Protein AF-A0AAV8YDY8-F1 (afdb_monomer)

Nearest PDB structures (foldseek):
  2iu7-assembly1_J  TM=5.291E-01  e=6.005E+00  Escherichia coli
  8cll-assembly1_F  TM=3.045E-01  e=2.853E+00  Homo sapiens
  4v69-assembly1_BX  TM=2.790E-01  e=8.421E+00  Escherichia coli
  7a5g-assembly1_V3  TM=2.190E-01  e=4.581E+00  Homo sapiens

Organism: NCBI:txid1265417

Radius of gyration: 14.81 Å; Cα contacts (8 Å, |Δi|>4): 69; chains: 1; bounding box: 36×37×30 Å

InterPro domains:
  IPR006693 Partial AB-hydrolase lipase domain [PF04083] (3-61)
  IPR029058 Alpha/Beta hydrolase fold [G3DSA:3.40.50.1820] (1-80)
  IPR029058 Alpha/Beta hydrolase fold [SSF53474] (3-65)

Sequence (92 aa):
QSLVESHGYPFEAHEVVSESGHILRIHRIPHGMKRKRTNISKKPVVLFQHGLLSASDMWLFRGPDMDLREFKYIPYYKYNMTKVFNDTIEEI

pLDDT: mean 73.66, std 19.24, range [35.81, 95.25]

Mean predicted aligned error: 9.92 Å

Foldseek 3Di:
DDPQVVQQFDKDWDWDQDPVGDTDIDIDRQDDRPDDPPCSVPDDDDDDDDDPPDDPCVQAVVHCVPRVVVVVVPPPDDDPVVVVVVVVVVVD

Structure (mmCIF, N/CA/C/O backbone):
data_AF-A0AAV8YDY8-F1
#
_entry.id   AF-A0AAV8YDY8-F1
#
loop_
_atom_site.group_PDB
_atom_site.id
_atom_site.type_symbol
_atom_site.label_atom_id
_atom_site.label_alt_id
_atom_site.label_comp_id
_atom_site.label_asym_id
_atom_site.label_entity_id
_atom_site.label_seq_id
_atom_site.pdbx_PDB_ins_code
_atom_site.Cartn_x
_atom_site.Cartn_y
_atom_site.Cartn_z
_atom_site.occupancy
_atom_site.B_iso_or_equiv
_atom_site.auth_seq_id
_atom_site.auth_comp_id
_atom_site.auth_asym_id
_atom_site.auth_atom_id
_atom_site.pdbx_PDB_model_num
ATOM 1 N N . GLN A 1 1 ? -5.852 -8.804 -13.673 1.00 54.56 1 GLN A N 1
ATOM 2 C CA . GLN A 1 1 ? -4.402 -8.552 -13.580 1.00 54.56 1 GLN A CA 1
ATOM 3 C C . GLN A 1 1 ? -4.219 -7.125 -13.095 1.00 54.56 1 GLN A C 1
ATOM 5 O O . GLN A 1 1 ? -4.793 -6.226 -13.697 1.00 54.56 1 GLN A O 1
ATOM 10 N N . SER A 1 2 ? -3.554 -6.924 -11.960 1.00 75.69 2 SER A N 1
ATOM 11 C CA . SER A 1 2 ? -3.359 -5.597 -11.358 1.00 75.69 2 SER A CA 1
ATOM 12 C C . SER A 1 2 ? -2.159 -4.858 -11.968 1.00 75.69 2 SER A C 1
ATOM 14 O O . SER A 1 2 ? -1.244 -5.487 -12.504 1.00 75.69 2 SER A O 1
ATOM 16 N N . LEU A 1 3 ? -2.134 -3.524 -11.837 1.00 83.00 3 LEU A N 1
ATOM 17 C CA . LEU A 1 3 ? -1.003 -2.667 -12.234 1.00 83.00 3 LEU A CA 1
ATOM 18 C C . LEU A 1 3 ? 0.320 -3.116 -11.588 1.00 83.00 3 LEU A C 1
ATOM 20 O O . LEU A 1 3 ? 1.388 -2.986 -12.168 1.00 83.00 3 LEU A O 1
ATOM 24 N N . VAL A 1 4 ? 0.266 -3.659 -10.376 1.00 87.56 4 VAL A N 1
ATOM 25 C CA . VAL A 1 4 ? 1.447 -4.134 -9.643 1.00 87.56 4 VAL A CA 1
ATOM 26 C C . VAL A 1 4 ? 2.007 -5.409 -10.281 1.00 87.56 4 VAL A C 1
ATOM 28 O O . VAL A 1 4 ? 3.213 -5.525 -10.510 1.00 87.56 4 VAL A O 1
ATOM 31 N N . GLU A 1 5 ? 1.123 -6.349 -10.617 1.00 88.00 5 GLU A N 1
ATOM 32 C CA . GLU A 1 5 ? 1.496 -7.628 -11.227 1.00 88.00 5 GLU A CA 1
ATOM 33 C C . GLU A 1 5 ? 2.050 -7.448 -12.642 1.00 88.00 5 GLU A C 1
ATOM 35 O O . GLU A 1 5 ? 2.993 -8.147 -13.013 1.00 88.00 5 GLU A O 1
ATOM 40 N N . SER A 1 6 ? 1.525 -6.492 -13.422 1.00 87.38 6 SER A N 1
ATOM 41 C CA . SER A 1 6 ? 2.047 -6.198 -14.766 1.00 87.38 6 SER A CA 1
ATOM 42 C C . SER A 1 6 ? 3.500 -5.713 -14.744 1.00 87.38 6 SER A C 1
ATOM 44 O O . SER A 1 6 ? 4.219 -5.897 -15.720 1.00 87.38 6 SER A O 1
ATOM 46 N N . HIS A 1 7 ? 3.952 -5.145 -13.622 1.00 85.31 7 HIS A N 1
ATOM 47 C CA . HIS A 1 7 ? 5.335 -4.716 -13.404 1.00 85.31 7 HIS A CA 1
ATOM 48 C C . HIS A 1 7 ? 6.200 -5.774 -12.690 1.00 85.31 7 HIS A C 1
ATOM 50 O O . HIS A 1 7 ? 7.327 -5.485 -12.290 1.00 85.31 7 HIS A O 1
ATOM 56 N N . GLY A 1 8 ? 5.699 -7.002 -12.509 1.00 86.81 8 GLY A N 1
ATOM 57 C CA . GLY A 1 8 ? 6.464 -8.113 -11.930 1.00 86.81 8 GLY A CA 1
ATOM 58 C C . GLY A 1 8 ? 6.609 -8.072 -10.405 1.00 86.81 8 GLY A C 1
ATOM 59 O O . GLY A 1 8 ? 7.474 -8.754 -9.849 1.00 86.81 8 GLY A O 1
ATOM 60 N N . TYR A 1 9 ? 5.784 -7.285 -9.712 1.00 87.00 9 TYR A N 1
ATOM 61 C CA . TYR A 1 9 ? 5.726 -7.282 -8.253 1.00 87.00 9 TYR A CA 1
ATOM 62 C C . TYR A 1 9 ? 4.651 -8.259 -7.757 1.00 87.00 9 TYR A C 1
ATOM 64 O O . TYR A 1 9 ? 3.583 -8.356 -8.362 1.00 87.00 9 TYR A O 1
ATOM 72 N N . PRO A 1 10 ? 4.896 -8.977 -6.647 1.00 87.56 10 PRO A N 1
ATOM 73 C CA . PRO A 1 10 ? 3.845 -9.748 -5.997 1.00 87.56 10 PRO A CA 1
ATOM 74 C C . PRO A 1 10 ? 2.762 -8.807 -5.461 1.00 87.56 10 PRO A C 1
ATOM 76 O O . PRO A 1 10 ? 3.065 -7.728 -4.946 1.00 87.56 10 PRO A O 1
ATOM 79 N N . PHE A 1 11 ? 1.513 -9.251 -5.530 1.00 89.44 11 PHE A N 1
ATOM 80 C CA . PHE A 1 11 ? 0.358 -8.483 -5.092 1.00 89.44 11 PHE A CA 1
ATOM 81 C C . PHE A 1 11 ? -0.545 -9.348 -4.218 1.00 89.44 11 PHE A C 1
ATOM 83 O O . PHE A 1 11 ? -0.812 -10.507 -4.528 1.00 89.44 11 PHE A O 1
ATOM 90 N N . GLU A 1 12 ? -1.002 -8.776 -3.113 1.00 91.31 12 GLU A N 1
ATOM 91 C CA . GLU A 1 12 ? -1.989 -9.365 -2.219 1.00 91.31 12 GLU A CA 1
ATOM 92 C C . GLU A 1 12 ? -3.109 -8.340 -1.998 1.00 91.31 12 GLU A C 1
ATOM 94 O O . GLU A 1 12 ? -2.845 -7.143 -1.849 1.00 91.31 12 GLU A O 1
ATOM 99 N N . ALA A 1 13 ? -4.352 -8.809 -1.945 1.00 92.50 13 ALA A N 1
ATOM 100 C CA . ALA A 1 13 ? -5.502 -8.014 -1.540 1.00 92.50 13 ALA A CA 1
ATOM 101 C C . ALA A 1 13 ? -6.159 -8.687 -0.333 1.00 92.50 13 ALA A C 1
ATOM 103 O O . ALA A 1 13 ? -6.396 -9.893 -0.356 1.00 92.50 13 ALA A O 1
ATOM 104 N N . HIS A 1 14 ? -6.430 -7.904 0.705 1.00 92.94 14 HIS A N 1
ATOM 105 C CA . HIS A 1 14 ? -7.024 -8.357 1.959 1.00 92.94 14 HIS A CA 1
ATOM 106 C C . HIS A 1 14 ? -8.314 -7.585 2.201 1.00 92.94 14 HIS A C 1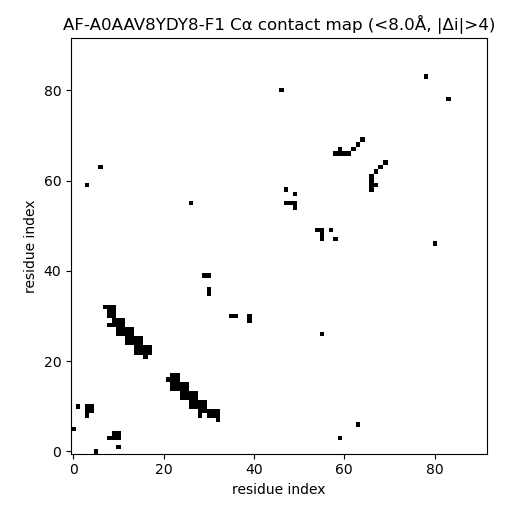
ATOM 108 O O . HIS A 1 14 ? -8.351 -6.376 1.981 1.00 92.94 14 HIS A O 1
ATOM 114 N N . GLU A 1 15 ? -9.354 -8.263 2.664 1.00 95.25 15 GLU A N 1
ATOM 115 C CA . GLU A 1 15 ? -10.584 -7.617 3.117 1.00 95.25 15 GLU A CA 1
ATOM 116 C C . GLU A 1 15 ? -10.580 -7.555 4.641 1.00 95.25 15 GLU A C 1
ATOM 118 O O . GLU A 1 15 ? -10.325 -8.552 5.317 1.00 95.25 15 GLU A O 1
ATOM 123 N N . VAL A 1 16 ? -10.823 -6.365 5.178 1.00 93.44 16 VAL A N 1
ATOM 124 C CA . VAL A 1 16 ? -10.878 -6.100 6.613 1.00 93.44 16 VAL A CA 1
ATOM 125 C C . VAL A 1 16 ? -12.220 -5.470 6.922 1.00 93.44 16 VAL A C 1
ATOM 127 O O . VAL A 1 16 ? -12.598 -4.474 6.311 1.00 93.44 16 VAL A O 1
ATOM 130 N N . VAL A 1 17 ? -12.936 -6.051 7.876 1.00 93.88 17 VAL A N 1
ATOM 131 C CA . VAL A 1 17 ? -14.206 -5.509 8.356 1.00 93.88 17 VAL A CA 1
ATOM 132 C C . VAL A 1 17 ? -13.910 -4.578 9.528 1.00 93.88 17 VAL A C 1
ATOM 134 O O . VAL A 1 17 ? -13.272 -4.992 10.496 1.00 93.88 17 VAL A O 1
ATOM 137 N N . SER A 1 18 ? -14.326 -3.315 9.427 1.00 90.88 18 SER A N 1
ATOM 138 C CA . SER A 1 18 ? -14.234 -2.364 10.535 1.00 90.88 18 SER A CA 1
ATOM 139 C C . SER A 1 18 ? -15.207 -2.740 11.651 1.00 90.88 18 SER A C 1
ATOM 141 O O . SER A 1 18 ? -16.186 -3.449 11.429 1.00 90.88 18 SER A O 1
ATOM 143 N N . GLU A 1 19 ? -14.993 -2.199 12.849 1.00 94.56 19 GLU A N 1
ATOM 144 C CA . GLU A 1 19 ? -15.923 -2.373 13.973 1.00 94.56 19 GLU A CA 1
ATOM 145 C C . GLU A 1 19 ? -17.354 -1.922 13.626 1.00 94.56 19 GLU A C 1
ATOM 147 O O . GLU A 1 19 ? -18.329 -2.550 14.022 1.00 94.56 19 GLU A O 1
ATOM 152 N N . SER A 1 20 ? -17.479 -0.880 12.800 1.00 92.19 20 SER A N 1
ATOM 153 C CA . SER A 1 20 ? -1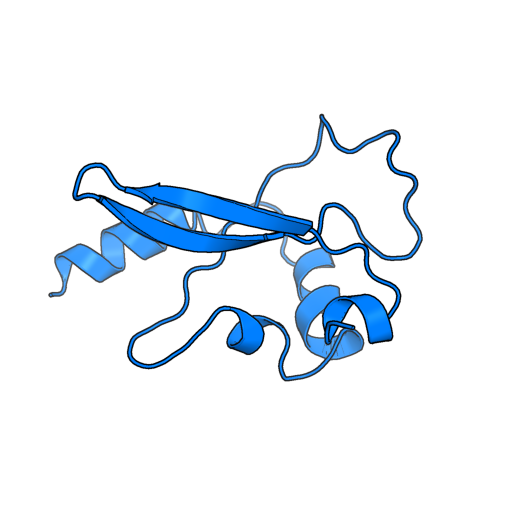8.755 -0.370 12.288 1.00 92.19 20 SER A CA 1
ATOM 154 C C . SER A 1 20 ? -19.337 -1.165 11.109 1.00 92.19 20 SER A C 1
ATOM 156 O O . SER A 1 20 ? -20.338 -0.744 10.534 1.00 92.19 20 SER A O 1
ATOM 158 N N . GLY A 1 21 ? -18.723 -2.284 10.716 1.00 92.00 21 GLY A N 1
ATOM 159 C CA . GLY A 1 21 ? -19.219 -3.174 9.662 1.00 92.00 21 GLY A CA 1
ATOM 160 C C . GLY A 1 21 ? -18.853 -2.773 8.229 1.00 92.00 21 GLY A C 1
ATOM 161 O O . GLY A 1 21 ? -19.379 -3.357 7.284 1.00 92.00 21 GLY A O 1
ATOM 162 N N . HIS A 1 22 ? -17.953 -1.806 8.030 1.00 91.88 22 HIS A N 1
ATOM 163 C CA . HIS A 1 22 ? -17.494 -1.431 6.691 1.00 91.88 22 HIS A CA 1
ATOM 164 C C . HIS A 1 22 ? -16.433 -2.412 6.191 1.00 91.88 22 HIS A C 1
ATOM 166 O O . HIS A 1 22 ? -15.494 -2.738 6.915 1.00 91.88 22 HIS A O 1
ATOM 172 N N . ILE A 1 23 ? -16.545 -2.845 4.935 1.00 95.12 23 ILE A N 1
ATOM 173 C CA . ILE A 1 23 ? -15.562 -3.729 4.300 1.00 95.12 23 ILE A CA 1
ATOM 174 C C . ILE A 1 23 ? -14.511 -2.871 3.593 1.00 95.12 23 ILE A C 1
ATOM 176 O O . ILE A 1 23 ? -14.790 -2.212 2.592 1.00 95.12 23 ILE A O 1
ATOM 180 N N . LEU A 1 24 ? -13.289 -2.890 4.117 1.00 92.31 24 LEU A N 1
ATOM 181 C CA . LEU A 1 24 ? -12.130 -2.205 3.562 1.00 92.31 24 LEU A CA 1
ATOM 182 C C . LEU A 1 24 ? -11.265 -3.198 2.792 1.00 92.31 24 LEU A C 1
ATOM 184 O O . LEU A 1 24 ? -10.871 -4.235 3.323 1.00 92.31 24 LEU A O 1
ATOM 188 N N . ARG A 1 25 ? -10.911 -2.859 1.552 1.00 93.06 25 ARG A N 1
ATOM 189 C CA . ARG A 1 25 ? -9.981 -3.657 0.747 1.00 93.06 25 ARG A CA 1
ATOM 190 C C . ARG A 1 25 ? -8.587 -3.043 0.791 1.00 93.06 25 ARG A C 1
ATOM 192 O O . ARG A 1 25 ? -8.365 -1.965 0.249 1.00 93.06 25 ARG A O 1
ATOM 199 N N . ILE A 1 26 ? -7.650 -3.750 1.409 1.00 93.75 26 ILE A N 1
ATOM 200 C CA . ILE A 1 26 ? -6.258 -3.338 1.589 1.00 93.75 26 ILE A CA 1
ATOM 201 C C . ILE A 1 26 ? -5.380 -4.033 0.552 1.00 93.75 26 ILE A C 1
ATOM 203 O O . ILE A 1 26 ? -5.434 -5.252 0.390 1.00 93.75 26 ILE A O 1
ATOM 207 N N . HIS A 1 27 ? -4.527 -3.266 -0.126 1.00 93.12 27 HIS A N 1
ATOM 208 C CA . HIS A 1 27 ? -3.556 -3.784 -1.090 1.00 93.12 27 HIS A CA 1
ATOM 209 C C . HIS A 1 27 ? -2.159 -3.845 -0.485 1.00 93.12 27 HIS A C 1
ATOM 211 O O . HIS A 1 27 ? -1.717 -2.907 0.176 1.00 93.12 27 HIS A O 1
ATOM 217 N N . ARG A 1 28 ? -1.442 -4.942 -0.733 1.00 90.25 28 ARG A N 1
ATOM 218 C CA . ARG A 1 28 ? -0.110 -5.180 -0.175 1.00 90.25 28 ARG A CA 1
ATOM 219 C C . ARG A 1 28 ? 0.858 -5.703 -1.230 1.00 90.25 28 ARG A C 1
ATOM 221 O O . ARG A 1 28 ? 0.561 -6.639 -1.964 1.00 90.25 28 ARG A O 1
ATOM 228 N N . ILE A 1 29 ? 2.064 -5.135 -1.227 1.00 89.38 29 ILE A N 1
ATOM 229 C CA . ILE A 1 29 ? 3.222 -5.623 -1.984 1.00 89.38 29 ILE A CA 1
ATOM 230 C C . ILE A 1 29 ? 4.189 -6.274 -0.981 1.00 89.38 29 ILE A C 1
ATOM 232 O O . ILE A 1 29 ? 4.930 -5.566 -0.294 1.00 89.38 29 ILE A O 1
ATOM 236 N N . PRO A 1 30 ? 4.202 -7.613 -0.829 1.00 85.50 30 PRO A N 1
ATOM 237 C CA . PRO A 1 30 ? 4.949 -8.285 0.242 1.00 85.50 30 PRO A CA 1
ATOM 238 C C . PRO A 1 30 ? 6.475 -8.172 0.104 1.00 85.50 30 PRO A C 1
ATOM 240 O O . PRO A 1 30 ? 7.220 -8.267 1.088 1.00 85.50 30 PRO A O 1
ATOM 243 N N . HIS A 1 31 ? 6.982 -8.021 -1.120 1.00 82.00 31 HIS A N 1
ATOM 244 C CA . HIS A 1 31 ? 8.401 -7.829 -1.392 1.00 82.00 31 HIS A CA 1
ATOM 245 C C . HIS A 1 31 ? 8.641 -7.247 -2.787 1.00 82.00 31 HIS A C 1
ATOM 247 O O . HIS A 1 31 ? 7.787 -7.314 -3.658 1.00 82.00 31 HIS A O 1
ATOM 253 N N . GLY A 1 32 ? 9.845 -6.715 -3.018 1.00 79.81 32 GLY A N 1
ATOM 254 C CA . GLY A 1 32 ? 10.258 -6.277 -4.352 1.00 79.81 32 GLY A CA 1
ATOM 255 C C . GLY A 1 32 ? 10.449 -7.437 -5.338 1.00 79.81 32 GLY A C 1
ATOM 256 O O . GLY A 1 32 ? 10.682 -8.578 -4.930 1.00 79.81 32 GLY A O 1
ATOM 257 N N . MET A 1 33 ? 10.431 -7.100 -6.628 1.00 79.94 33 MET A N 1
ATOM 258 C CA . MET A 1 33 ? 10.483 -7.996 -7.794 1.00 79.94 33 MET A CA 1
ATOM 259 C C . MET A 1 33 ? 11.556 -9.105 -7.731 1.00 79.94 33 MET A C 1
ATOM 261 O O . MET A 1 33 ? 11.270 -10.261 -8.014 1.00 79.94 33 MET A O 1
ATOM 265 N N . LYS A 1 34 ? 12.795 -8.799 -7.312 1.00 72.31 34 LYS A N 1
ATOM 266 C CA . LYS A 1 34 ? 13.923 -9.765 -7.317 1.00 72.31 34 LYS A CA 1
ATOM 267 C C . LYS A 1 34 ? 14.143 -10.522 -5.997 1.00 72.31 34 LYS A C 1
ATOM 269 O O . LYS A 1 34 ? 15.135 -11.236 -5.860 1.00 72.31 34 LYS A O 1
ATOM 274 N N . ARG A 1 35 ? 13.296 -10.336 -4.977 1.00 66.12 35 ARG A N 1
ATOM 275 C CA . ARG A 1 35 ? 13.519 -10.912 -3.634 1.00 66.12 35 ARG A CA 1
ATOM 276 C C . ARG A 1 35 ? 12.664 -12.164 -3.416 1.00 66.12 35 ARG A C 1
ATOM 278 O O . ARG A 1 35 ? 11.470 -12.142 -3.674 1.00 66.12 35 ARG A O 1
ATOM 285 N N . LYS A 1 36 ? 13.266 -13.238 -2.889 1.00 60.50 36 LYS A N 1
ATOM 286 C CA . LYS A 1 36 ? 12.555 -14.477 -2.513 1.00 60.50 36 LYS A CA 1
ATOM 287 C C . LYS A 1 36 ? 11.673 -14.258 -1.266 1.00 60.50 36 LYS A C 1
ATOM 289 O O . LYS A 1 36 ? 12.053 -13.494 -0.374 1.00 60.50 36 LYS A O 1
ATOM 294 N N . ARG A 1 37 ? 10.538 -14.976 -1.171 1.00 59.22 37 ARG A N 1
ATOM 295 C CA . ARG A 1 37 ? 9.580 -14.945 -0.031 1.00 59.22 37 ARG A CA 1
ATOM 296 C C . ARG A 1 37 ? 10.203 -15.295 1.334 1.00 59.22 37 ARG A C 1
ATOM 298 O O . ARG A 1 37 ? 9.600 -15.027 2.365 1.00 59.22 37 ARG A O 1
ATOM 305 N N . THR A 1 38 ? 11.409 -15.858 1.370 1.00 56.97 38 THR A N 1
ATOM 306 C CA . THR A 1 38 ? 12.027 -16.437 2.577 1.00 56.97 38 THR A CA 1
ATOM 307 C C . THR A 1 38 ? 12.396 -15.428 3.674 1.00 56.97 38 THR A C 1
ATOM 309 O O . THR A 1 38 ? 12.670 -15.840 4.792 1.00 56.97 38 THR A O 1
ATOM 312 N N . ASN A 1 39 ? 12.364 -14.117 3.396 1.00 57.56 39 ASN A N 1
ATOM 313 C CA . ASN A 1 39 ? 12.693 -13.050 4.357 1.00 57.56 39 ASN A CA 1
ATOM 314 C C . ASN A 1 39 ? 11.518 -12.090 4.645 1.00 57.56 39 ASN A C 1
ATOM 316 O O . ASN A 1 39 ? 11.742 -10.926 4.974 1.00 57.56 39 ASN A O 1
ATOM 320 N N . ILE A 1 40 ? 10.260 -12.514 4.463 1.00 60.81 40 ILE A N 1
ATOM 321 C CA . ILE A 1 40 ? 9.093 -11.628 4.660 1.00 60.81 40 ILE A CA 1
ATOM 322 C C . ILE A 1 40 ? 8.892 -11.247 6.139 1.00 60.81 40 ILE A C 1
ATOM 324 O O . ILE A 1 40 ? 8.534 -10.105 6.408 1.00 60.81 40 ILE A O 1
ATOM 328 N N . SER A 1 41 ? 9.173 -12.142 7.093 1.00 59.91 41 SER A N 1
ATOM 329 C CA . SER A 1 41 ? 8.838 -11.946 8.518 1.00 59.91 41 SER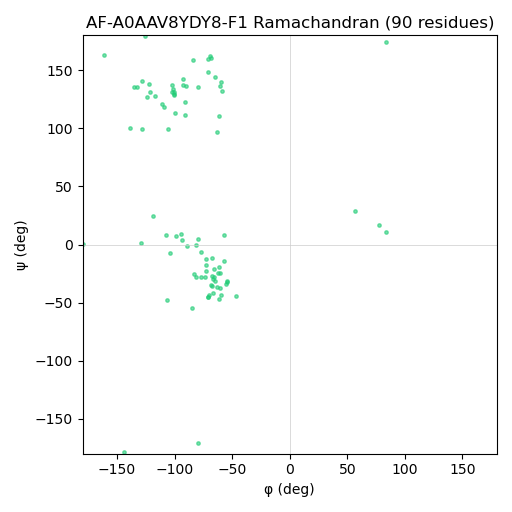 A CA 1
ATOM 330 C C . SER A 1 41 ? 9.694 -10.920 9.273 1.00 59.91 41 SER A C 1
ATOM 332 O O . SER A 1 41 ? 9.328 -10.529 10.373 1.00 59.91 41 SER A O 1
ATOM 334 N N . LYS A 1 42 ? 10.822 -10.468 8.708 1.00 68.12 42 LYS A N 1
ATOM 335 C CA . LYS A 1 42 ? 11.759 -9.538 9.372 1.00 68.12 42 LYS A CA 1
ATOM 336 C C . LYS A 1 42 ? 11.730 -8.116 8.806 1.00 68.12 42 LYS A C 1
ATOM 338 O O . LYS A 1 42 ? 12.616 -7.322 9.111 1.00 68.12 42 LYS A O 1
ATOM 343 N N . LYS A 1 43 ? 10.783 -7.799 7.920 1.00 70.38 43 LYS A N 1
ATOM 344 C CA . LYS A 1 43 ? 10.751 -6.491 7.257 1.00 70.38 43 LYS A CA 1
ATOM 345 C C . LYS A 1 43 ? 9.866 -5.511 8.018 1.00 70.38 43 LYS A C 1
ATOM 347 O O . LYS A 1 43 ? 8.761 -5.896 8.398 1.00 70.38 43 LYS A O 1
ATOM 352 N N . PRO A 1 44 ? 10.303 -4.252 8.175 1.00 78.75 44 PRO A N 1
ATOM 353 C CA . PRO A 1 44 ? 9.409 -3.206 8.636 1.00 78.75 44 PRO A CA 1
ATOM 354 C C . PRO A 1 44 ? 8.255 -3.062 7.641 1.00 78.75 44 PRO A C 1
ATOM 356 O O . PRO A 1 44 ? 8.449 -3.116 6.422 1.00 78.75 44 PRO A O 1
ATOM 359 N N . VAL A 1 45 ? 7.050 -2.928 8.180 1.00 81.94 45 VAL A N 1
ATOM 360 C CA . VAL A 1 45 ? 5.834 -2.694 7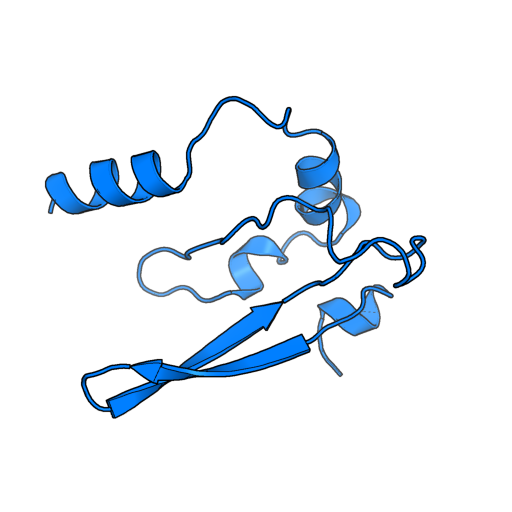.403 1.00 81.94 45 VAL A CA 1
ATOM 361 C C . VAL A 1 45 ? 5.647 -1.190 7.266 1.00 81.94 45 VAL A C 1
ATOM 363 O O . VAL A 1 45 ? 5.816 -0.454 8.234 1.00 81.94 45 VAL A O 1
ATOM 366 N N . VAL A 1 46 ? 5.297 -0.743 6.062 1.00 84.19 46 VAL A N 1
ATOM 367 C CA . VAL A 1 46 ? 4.938 0.648 5.781 1.00 84.19 46 VAL A CA 1
ATOM 368 C C . VAL A 1 46 ? 3.489 0.663 5.316 1.00 84.19 46 VAL A C 1
ATOM 370 O O . VAL A 1 46 ? 3.128 -0.098 4.417 1.00 84.19 46 VAL A O 1
ATOM 373 N N . LEU A 1 47 ? 2.671 1.501 5.950 1.00 87.50 47 LEU A N 1
ATOM 374 C CA . LEU A 1 47 ? 1.286 1.746 5.565 1.00 87.50 47 LEU A CA 1
ATOM 375 C C . LEU A 1 47 ? 1.211 3.078 4.818 1.00 87.50 47 LEU A C 1
ATOM 377 O O . LEU A 1 47 ? 1.733 4.085 5.294 1.00 87.50 47 LEU A O 1
ATOM 381 N N . PHE A 1 48 ? 0.544 3.071 3.670 1.00 88.50 48 PHE A N 1
ATOM 382 C CA . PHE A 1 48 ? 0.275 4.269 2.888 1.00 88.50 48 PHE A CA 1
ATOM 383 C C . PHE A 1 48 ? -1.217 4.576 2.934 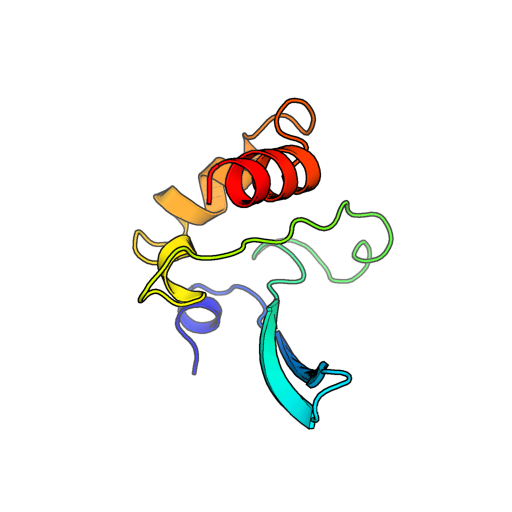1.00 88.50 48 PHE A C 1
ATOM 385 O O . PHE A 1 48 ? -2.030 3.756 2.510 1.00 88.50 48 PHE A O 1
ATOM 392 N N . GLN A 1 49 ? -1.560 5.758 3.436 1.00 90.12 49 GLN A N 1
ATOM 393 C CA . GLN A 1 49 ? -2.933 6.242 3.525 1.00 90.12 49 GLN A CA 1
ATOM 394 C C . GLN A 1 49 ? -3.115 7.374 2.520 1.00 90.12 49 GLN A C 1
ATOM 396 O O . GLN A 1 49 ? -2.431 8.389 2.606 1.00 90.12 49 GLN A O 1
ATOM 401 N N . HIS A 1 50 ? -4.010 7.194 1.552 1.00 87.12 50 HIS A N 1
ATOM 402 C CA . HIS A 1 50 ? -4.327 8.245 0.589 1.00 87.12 50 HIS A CA 1
ATOM 403 C C . HIS A 1 50 ? -5.114 9.390 1.250 1.00 87.12 50 HIS A C 1
ATOM 405 O O . HIS A 1 50 ? -5.749 9.201 2.290 1.00 87.12 50 HIS A O 1
ATOM 411 N N . GLY A 1 51 ? -5.091 10.566 0.617 1.00 85.19 51 GLY A N 1
ATOM 412 C CA . GLY A 1 51 ? -5.877 11.730 1.029 1.00 85.19 51 GLY A CA 1
ATOM 413 C C . GLY A 1 51 ? -7.341 11.671 0.579 1.00 85.19 51 GLY A C 1
ATOM 414 O O . GLY A 1 51 ? -7.820 10.656 0.064 1.00 85.19 51 GLY A O 1
ATOM 415 N N . LEU A 1 52 ? -8.050 12.784 0.763 1.00 89.56 52 LEU A N 1
ATOM 416 C CA . LEU A 1 52 ? -9.455 12.942 0.387 1.00 89.56 52 LEU A CA 1
ATOM 417 C C . LEU A 1 52 ? -9.666 12.727 -1.129 1.00 89.56 52 LEU A C 1
ATOM 419 O O . LEU A 1 52 ? -8.855 13.178 -1.934 1.00 89.56 52 LEU A O 1
ATOM 423 N N . LEU A 1 53 ? -10.755 12.043 -1.511 1.00 90.38 53 LEU A N 1
ATOM 424 C CA . LEU A 1 53 ? -11.117 11.711 -2.907 1.00 90.38 53 LEU A CA 1
ATOM 425 C C . LEU A 1 53 ? -10.047 10.921 -3.695 1.00 90.38 53 LEU A C 1
ATOM 427 O O . LEU A 1 53 ? -9.968 11.031 -4.917 1.00 90.38 53 LEU A O 1
ATOM 431 N N . SER A 1 54 ? -9.234 10.114 -3.012 1.00 89.94 54 SER A N 1
ATOM 432 C CA . SER A 1 54 ? -8.171 9.303 -3.622 1.00 89.94 54 SER A CA 1
ATOM 433 C C . SER A 1 54 ? -8.300 7.814 -3.260 1.00 89.94 54 SER A C 1
ATOM 435 O O . SER A 1 54 ? -9.235 7.417 -2.563 1.00 89.94 54 SER A O 1
ATOM 437 N N . ALA A 1 55 ? -7.386 6.985 -3.767 1.00 89.50 55 ALA A N 1
ATOM 438 C CA . ALA A 1 55 ? -7.315 5.549 -3.522 1.00 89.50 55 ALA A CA 1
ATOM 439 C C . ALA A 1 55 ? -5.852 5.061 -3.448 1.00 89.50 55 ALA A C 1
ATOM 441 O O . ALA A 1 55 ? -4.895 5.837 -3.503 1.00 89.50 55 ALA A O 1
ATOM 442 N N . SER A 1 56 ? -5.663 3.755 -3.250 1.00 88.94 56 SER A N 1
ATOM 443 C CA . SER A 1 56 ? -4.348 3.130 -3.041 1.00 88.94 56 SER A CA 1
ATOM 444 C C . SER A 1 56 ? -3.411 3.198 -4.256 1.00 88.94 56 SER A C 1
ATOM 446 O O . SER A 1 56 ? -2.195 3.090 -4.097 1.00 88.94 56 SER A O 1
ATOM 448 N N . ASP A 1 57 ? -3.949 3.394 -5.456 1.00 88.12 57 ASP A N 1
ATOM 449 C CA . ASP A 1 57 ? -3.214 3.506 -6.717 1.00 88.12 57 ASP A CA 1
ATOM 450 C C . ASP A 1 57 ? -2.449 4.829 -6.868 1.00 88.12 57 ASP A C 1
ATOM 452 O O . ASP A 1 57 ? -1.479 4.877 -7.627 1.00 88.12 57 ASP A O 1
ATOM 456 N N . MET A 1 58 ? -2.787 5.862 -6.086 1.00 88.50 58 MET A N 1
ATOM 457 C CA . MET A 1 58 ? -2.057 7.138 -6.053 1.00 88.50 58 MET A CA 1
ATOM 458 C C . MET A 1 58 ? -0.558 6.958 -5.766 1.00 88.50 58 MET A C 1
ATOM 460 O O . MET A 1 58 ? 0.269 7.709 -6.277 1.00 88.50 58 MET A O 1
ATOM 464 N N . TRP A 1 59 ? -0.194 5.932 -4.994 1.00 85.50 59 TRP A N 1
ATOM 465 C CA . TRP A 1 59 ? 1.197 5.618 -4.650 1.00 85.50 59 TRP A CA 1
ATOM 466 C C . TRP A 1 59 ? 1.946 4.836 -5.734 1.00 85.50 59 TRP A C 1
ATOM 468 O O . TRP A 1 59 ? 3.097 4.471 -5.519 1.00 85.50 59 TRP A O 1
ATOM 478 N N . LEU A 1 60 ? 1.291 4.510 -6.851 1.00 86.56 60 LEU A N 1
ATOM 479 C CA . LEU A 1 60 ? 1.822 3.659 -7.922 1.00 86.56 60 LEU A CA 1
ATOM 480 C C . LEU A 1 60 ? 1.677 4.292 -9.316 1.00 86.56 60 LEU A C 1
ATOM 482 O O . LEU A 1 60 ? 2.027 3.662 -10.318 1.00 86.56 60 LEU A O 1
ATOM 486 N N . PHE A 1 61 ? 1.140 5.510 -9.395 1.00 83.50 61 PHE A N 1
ATOM 487 C CA . PHE A 1 61 ? 0.728 6.146 -10.642 1.00 83.50 61 PHE A CA 1
ATOM 488 C C . PHE A 1 61 ? 1.891 6.448 -11.600 1.00 83.50 61 PHE A C 1
ATOM 490 O O . PHE A 1 61 ? 1.723 6.397 -12.816 1.00 83.50 61 PHE A O 1
ATOM 497 N N . ARG A 1 62 ? 3.089 6.736 -11.079 1.00 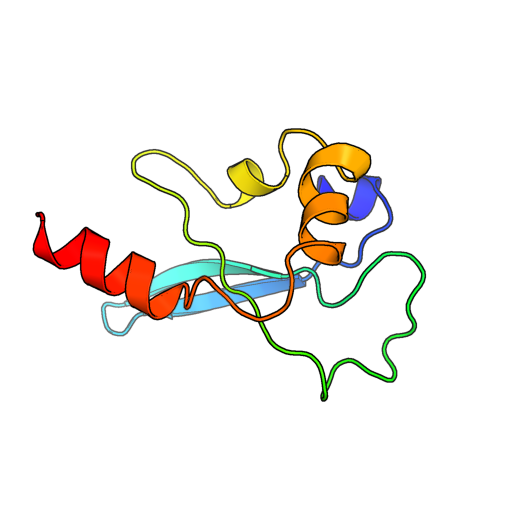83.12 62 ARG A N 1
ATOM 498 C CA . ARG A 1 62 ? 4.283 7.077 -11.876 1.00 83.12 62 ARG A CA 1
ATOM 499 C C . ARG A 1 62 ? 5.109 5.848 -12.263 1.00 83.12 62 ARG A C 1
ATOM 501 O O . ARG A 1 62 ? 6.124 5.981 -12.945 1.00 83.12 62 ARG A O 1
ATOM 508 N N . GLY A 1 63 ? 4.689 4.658 -11.839 1.00 83.25 63 GLY A N 1
ATOM 509 C CA . GLY A 1 63 ? 5.354 3.398 -12.150 1.00 83.25 63 GLY A CA 1
ATOM 510 C C . GLY A 1 63 ? 6.534 3.062 -11.225 1.00 83.25 63 GLY A C 1
ATOM 511 O O . GLY A 1 63 ? 6.927 3.844 -10.354 1.00 83.25 63 GLY A O 1
ATOM 512 N N . PRO A 1 64 ? 7.118 1.860 -11.385 1.00 81.81 64 PRO A N 1
ATOM 513 C CA . PRO A 1 64 ? 8.052 1.285 -10.417 1.00 81.81 64 PRO A CA 1
ATOM 514 C C . PRO A 1 64 ? 9.384 2.036 -10.296 1.00 81.81 64 PRO A C 1
ATOM 516 O O . PRO A 1 64 ? 9.979 2.034 -9.217 1.00 81.81 64 PRO A O 1
ATOM 519 N N . ASP A 1 65 ? 9.844 2.683 -11.368 1.00 82.31 65 ASP A N 1
ATOM 520 C CA . ASP A 1 65 ? 11.120 3.408 -11.384 1.00 82.31 65 ASP A CA 1
ATOM 521 C C . ASP A 1 65 ? 11.080 4.720 -10.598 1.00 82.31 65 ASP A C 1
ATOM 523 O O . ASP A 1 65 ? 12.128 5.174 -10.141 1.00 82.31 65 ASP A O 1
ATOM 527 N N . MET A 1 66 ? 9.884 5.285 -10.412 1.00 81.94 66 MET A N 1
ATOM 528 C CA . MET A 1 66 ? 9.658 6.544 -9.703 1.00 81.94 66 MET A CA 1
ATOM 529 C C . MET A 1 66 ? 9.031 6.316 -8.330 1.00 81.94 66 MET A C 1
ATOM 531 O O . MET A 1 66 ? 9.503 6.860 -7.343 1.00 81.94 66 MET A O 1
ATOM 535 N N . ASP A 1 67 ? 7.981 5.505 -8.226 1.00 81.94 67 ASP A N 1
ATOM 536 C CA . ASP A 1 67 ? 7.276 5.336 -6.953 1.00 81.94 67 ASP A CA 1
ATOM 537 C C . ASP A 1 67 ? 7.939 4.271 -6.074 1.00 81.94 67 ASP A C 1
ATOM 539 O O . ASP A 1 67 ? 8.347 4.531 -4.944 1.00 81.94 67 ASP A O 1
ATOM 543 N N . LEU A 1 68 ? 8.122 3.058 -6.604 1.00 74.88 68 LEU A N 1
ATOM 544 C CA . LEU A 1 68 ? 8.612 1.918 -5.818 1.00 74.88 68 LEU A CA 1
ATOM 545 C C . LEU A 1 68 ? 10.123 1.960 -5.562 1.00 74.88 68 LEU A C 1
ATOM 547 O O . LEU A 1 68 ? 10.601 1.410 -4.563 1.00 74.88 68 LEU A O 1
ATOM 551 N N . ARG A 1 69 ? 10.888 2.592 -6.458 1.00 68.62 69 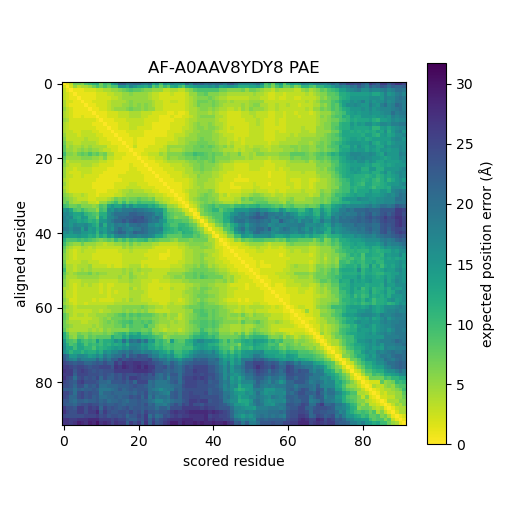ARG A N 1
ATOM 552 C CA . ARG A 1 69 ? 12.335 2.770 -6.309 1.00 68.62 69 ARG A CA 1
ATOM 553 C C . ARG A 1 69 ? 12.670 3.748 -5.191 1.00 68.62 69 ARG A C 1
ATOM 555 O O . ARG A 1 69 ? 13.560 3.436 -4.404 1.00 68.62 69 ARG A O 1
ATO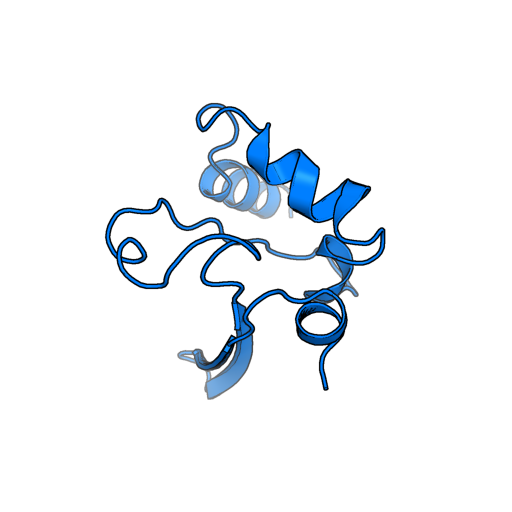M 562 N N . GLU A 1 70 ? 11.962 4.869 -5.085 1.00 60.66 70 GLU A N 1
ATOM 563 C CA . GLU A 1 70 ? 12.205 5.881 -4.050 1.00 60.66 70 GLU A CA 1
ATOM 564 C C . GLU A 1 70 ? 12.027 5.296 -2.643 1.00 60.66 70 GLU A C 1
ATOM 566 O O . GLU A 1 70 ? 12.864 5.522 -1.773 1.00 60.66 70 GLU A O 1
ATOM 571 N N . PHE A 1 71 ? 11.058 4.393 -2.437 1.00 63.75 71 PHE A N 1
ATOM 572 C CA . PHE A 1 71 ? 10.886 3.688 -1.156 1.00 63.75 71 PHE A CA 1
ATOM 573 C C . PHE A 1 71 ? 12.081 2.812 -0.745 1.00 63.75 71 PHE A C 1
ATOM 575 O O . PHE A 1 71 ? 12.226 2.481 0.430 1.00 63.75 71 PHE A O 1
ATOM 582 N N . LYS A 1 72 ? 12.971 2.436 -1.676 1.00 56.16 72 LYS A N 1
ATOM 583 C CA . LYS A 1 72 ? 14.243 1.770 -1.342 1.00 56.16 72 LYS A CA 1
ATOM 584 C C . LYS A 1 72 ? 15.255 2.741 -0.722 1.00 56.16 72 LYS A C 1
ATOM 586 O O . LYS A 1 72 ? 16.132 2.292 0.015 1.00 56.16 72 LYS A O 1
ATOM 591 N N . TYR A 1 73 ? 15.159 4.022 -1.067 1.00 51.59 73 TYR A N 1
ATOM 592 C CA . TYR A 1 73 ? 16.101 5.075 -0.700 1.00 51.59 73 TYR A CA 1
ATOM 593 C C . TYR A 1 73 ? 15.588 5.992 0.406 1.00 51.59 73 TYR A C 1
ATOM 595 O O . TYR A 1 73 ? 16.385 6.768 0.926 1.00 51.59 73 TYR A O 1
ATOM 603 N N . ILE A 1 74 ? 14.323 5.867 0.827 1.00 52.62 74 ILE A N 1
ATOM 604 C CA . ILE A 1 74 ? 13.866 6.478 2.075 1.00 52.62 74 ILE A CA 1
ATOM 605 C C . ILE A 1 74 ? 14.685 5.848 3.212 1.00 52.62 74 ILE A C 1
ATOM 607 O O . ILE A 1 74 ? 14.528 4.650 3.482 1.00 52.62 74 ILE A O 1
ATOM 611 N N . PRO A 1 75 ? 15.590 6.601 3.871 1.00 42.41 75 PRO A N 1
ATOM 612 C CA . PRO A 1 75 ? 16.271 6.085 5.042 1.00 42.41 75 PRO A CA 1
ATOM 613 C C . PRO A 1 75 ? 15.186 5.724 6.054 1.00 42.41 75 PRO A C 1
ATOM 615 O O . PRO A 1 75 ? 14.278 6.514 6.298 1.00 42.41 75 PRO A O 1
ATOM 618 N N . TYR A 1 76 ? 15.278 4.529 6.639 1.00 49.56 76 TYR A N 1
ATOM 619 C CA . TYR A 1 76 ? 14.317 3.937 7.584 1.00 49.56 76 TYR A CA 1
ATOM 620 C C . TYR A 1 76 ? 14.038 4.784 8.853 1.00 49.56 76 TYR A C 1
ATOM 622 O O . TYR A 1 76 ? 13.346 4.336 9.761 1.00 49.56 76 TYR A O 1
ATOM 630 N N . TYR A 1 77 ? 14.540 6.017 8.907 1.00 40.66 77 TYR A N 1
ATOM 631 C CA . TYR A 1 77 ? 14.355 7.010 9.948 1.00 40.66 77 TYR A CA 1
ATOM 632 C C . TYR A 1 77 ? 14.151 8.391 9.314 1.00 40.66 77 TYR A C 1
ATOM 634 O O . TYR A 1 77 ? 15.138 9.023 8.953 1.00 40.66 77 TYR A O 1
ATOM 642 N N . LYS A 1 78 ? 12.900 8.871 9.215 1.00 38.00 78 LYS A N 1
ATOM 643 C CA . LYS A 1 78 ? 12.542 10.247 9.644 1.00 38.00 78 LYS A CA 1
ATOM 644 C C . LYS A 1 78 ? 11.082 10.667 9.493 1.00 38.00 78 LYS A C 1
ATOM 646 O O . LYS A 1 78 ? 10.773 11.786 9.875 1.00 38.00 78 LYS A O 1
ATOM 651 N N . TYR A 1 79 ? 10.180 9.823 9.012 1.00 40.00 79 TYR A N 1
ATOM 652 C CA . TYR A 1 79 ? 8.754 10.112 9.144 1.00 40.00 79 TYR A CA 1
ATOM 653 C C . TYR A 1 79 ? 8.082 8.896 9.743 1.00 40.00 79 TYR A C 1
ATOM 655 O O . TYR A 1 79 ? 7.844 7.888 9.084 1.00 40.00 79 TYR A O 1
ATOM 663 N N . ASN A 1 80 ? 7.846 8.981 11.050 1.00 35.81 80 ASN A N 1
ATOM 664 C CA . ASN A 1 80 ? 6.897 8.106 11.702 1.00 35.81 80 ASN A CA 1
ATOM 665 C C . ASN A 1 80 ? 5.542 8.453 11.070 1.00 35.81 80 ASN A C 1
ATOM 667 O O . ASN A 1 80 ? 4.955 9.472 11.411 1.00 35.81 80 ASN A O 1
ATOM 671 N N . MET A 1 81 ? 5.106 7.694 10.063 1.00 40.28 81 MET A N 1
ATOM 672 C CA . MET A 1 81 ? 3.865 7.979 9.329 1.00 40.28 81 MET A CA 1
ATOM 673 C C . MET A 1 81 ? 2.646 7.955 10.256 1.00 40.28 81 MET A C 1
ATOM 675 O O . MET A 1 81 ? 1.680 8.658 9.997 1.00 40.28 81 MET A O 1
ATOM 679 N N . THR A 1 82 ? 2.725 7.244 11.385 1.00 44.19 82 THR A N 1
ATOM 680 C CA . THR A 1 82 ? 1.751 7.330 12.481 1.00 44.19 82 THR A CA 1
ATOM 681 C C . THR A 1 82 ? 1.715 8.724 13.109 1.00 44.19 82 THR A C 1
ATOM 683 O O . THR A 1 82 ? 0.652 9.209 13.468 1.00 44.19 82 THR A O 1
ATOM 686 N N . LYS A 1 83 ? 2.870 9.394 13.209 1.00 37.94 83 LYS A N 1
ATOM 687 C CA . LYS A 1 83 ? 2.963 10.783 13.664 1.00 37.94 83 LYS A CA 1
ATOM 688 C C . LYS A 1 83 ? 2.394 11.743 12.620 1.00 37.94 83 LYS A C 1
ATOM 690 O O . LYS A 1 83 ? 1.594 12.577 12.986 1.00 37.94 83 LYS A O 1
ATOM 695 N N . VAL A 1 84 ? 2.721 11.576 11.334 1.00 47.25 84 VAL A N 1
ATOM 696 C CA . VAL A 1 84 ? 2.122 12.398 10.260 1.00 47.25 84 VAL A CA 1
ATOM 697 C C . VAL A 1 84 ? 0.601 12.228 10.239 1.00 47.25 8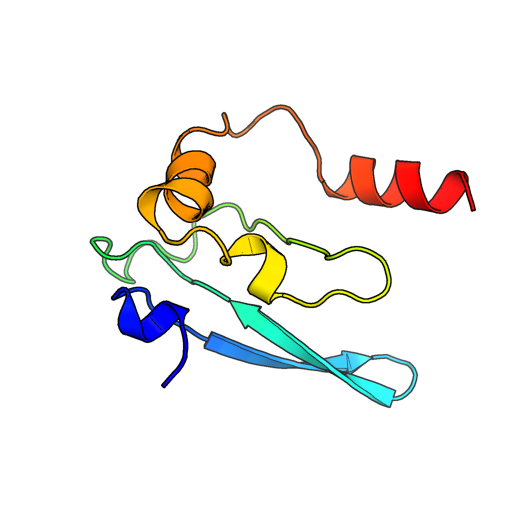4 VAL A C 1
ATOM 699 O O . VAL A 1 84 ? -0.116 13.214 10.157 1.00 47.25 84 VAL A O 1
ATOM 702 N N . PHE A 1 85 ? 0.102 10.998 10.373 1.00 44.38 85 PHE A N 1
ATOM 703 C CA . PHE A 1 85 ? -1.331 10.721 10.447 1.00 44.38 85 PHE A CA 1
ATOM 704 C C . PHE A 1 85 ? -1.989 11.389 11.663 1.00 44.38 85 PHE A C 1
ATOM 706 O O . PHE A 1 85 ? -2.998 12.062 11.495 1.00 44.38 85 PHE A O 1
ATOM 713 N N . ASN A 1 86 ? -1.396 11.275 12.856 1.00 41.38 86 ASN A N 1
ATOM 714 C CA . ASN A 1 86 ? -1.922 11.929 14.058 1.00 41.38 86 ASN A CA 1
ATOM 715 C C . ASN A 1 86 ? -1.844 13.464 13.977 1.00 41.38 86 ASN A C 1
ATOM 717 O O . ASN A 1 86 ? -2.819 14.126 14.308 1.00 41.38 86 ASN A O 1
ATOM 721 N N . ASP A 1 87 ? -0.742 14.021 13.469 1.00 41.09 87 ASP A N 1
ATOM 722 C CA . ASP A 1 87 ? -0.552 15.468 13.304 1.00 41.09 87 ASP A CA 1
ATOM 723 C C . ASP A 1 87 ? -1.530 16.052 12.254 1.00 41.09 87 ASP A C 1
ATOM 725 O O . ASP A 1 87 ? -1.910 17.211 12.352 1.00 41.09 87 ASP A O 1
ATOM 729 N N . THR A 1 88 ? -1.979 15.258 11.269 1.00 43.38 88 THR A N 1
ATOM 730 C CA . THR A 1 88 ? -2.932 15.709 10.227 1.00 43.38 88 THR A CA 1
ATOM 731 C C . THR A 1 88 ? -4.394 15.655 10.692 1.00 43.38 88 THR A C 1
ATOM 733 O O . THR A 1 88 ? -5.231 16.379 10.161 1.00 43.38 88 THR A O 1
ATOM 736 N N . ILE A 1 89 ? -4.727 14.794 11.661 1.00 44.59 89 ILE A N 1
ATOM 737 C CA . ILE A 1 89 ? -6.093 14.670 12.201 1.00 44.59 89 ILE A CA 1
ATOM 738 C C . ILE A 1 89 ? -6.373 15.760 13.248 1.00 44.59 89 ILE A C 1
ATOM 740 O O . ILE A 1 89 ? -7.517 16.168 13.376 1.00 44.59 89 ILE A O 1
ATOM 744 N N . GLU A 1 90 ? -5.363 16.270 13.965 1.00 41.34 90 GLU A N 1
ATOM 745 C CA . GLU A 1 90 ? -5.572 17.351 14.950 1.00 41.34 90 GLU A CA 1
ATOM 746 C C . GLU A 1 90 ? -5.748 18.757 14.335 1.00 41.34 90 GLU A C 1
ATOM 748 O O . GLU A 1 90 ? -6.087 19.697 15.051 1.00 41.34 90 GLU A O 1
ATOM 753 N N . GLU A 1 91 ? -5.566 18.916 13.019 1.00 41.97 91 GLU A N 1
ATOM 754 C CA . GLU A 1 91 ? -5.838 20.169 12.289 1.00 41.97 91 GLU A CA 1
ATOM 755 C C . GLU A 1 91 ? -7.209 20.192 11.569 1.00 41.97 91 GLU A C 1
ATOM 757 O O . GLU A 1 91 ? -7.496 21.142 10.835 1.00 41.97 91 GLU A O 1
ATOM 762 N N . ILE A 1 92 ? -8.074 19.188 11.786 1.00 36.84 92 ILE A N 1
ATOM 763 C CA . ILE A 1 92 ? -9.468 19.136 11.288 1.00 36.84 92 ILE A CA 1
ATOM 764 C C . ILE A 1 92 ? -10.430 18.987 12.467 1.00 36.84 92 ILE A C 1
ATOM 766 O O . ILE A 1 92 ? -11.407 19.769 12.518 1.00 36.84 92 ILE A O 1
#

Secondary structure (DSSP, 8-state):
--HHHHTT---EEEEEE-TTS-EEEEEE--S-TT--GGGGGGSPP------TT--GGGGTTT-IIIIIHHHHHS-SSS--HHHHHHHHHTT-

Solvent-accessible surface area (backbone atoms only — not comparable to full-atom values): 6212 Å² total; per-residue (Å²): 136,53,81,54,47,78,71,55,27,56,74,47,80,45,80,43,72,44,97,89,68,48,81,43,80,47,78,43,66,81,49,61,65,90,57,73,80,90,63,55,92,80,56,87,85,84,86,85,81,62,64,88,100,60,51,81,59,72,69,50,72,77,35,60,84,57,38,61,45,48,65,73,68,54,65,98,74,85,72,60,58,68,54,54,53,53,62,60,56,77,77,110